Protein AF-A0AAW0HSD4-F1 (afdb_monomer_lite)

Structure (mmCIF, N/CA/C/O backbone):
data_AF-A0AAW0HSD4-F1
#
_entry.id   AF-A0AAW0HSD4-F1
#
loop_
_atom_site.group_PDB
_atom_site.id
_atom_site.type_symbol
_atom_site.label_atom_id
_atom_site.label_alt_id
_atom_site.label_comp_id
_atom_site.label_asym_id
_atom_site.label_entity_id
_atom_site.label_seq_id
_atom_site.pdbx_PDB_ins_code
_atom_site.Cartn_x
_atom_site.Cartn_y
_atom_site.Cartn_z
_atom_site.occupancy
_atom_site.B_iso_or_equiv
_atom_site.auth_seq_id
_atom_site.auth_comp_id
_atom_site.auth_asym_id
_atom_site.auth_atom_id
_atom_site.pdbx_PDB_model_num
ATOM 1 N N . MET A 1 1 ? 43.752 -0.420 -87.542 1.00 58.41 1 MET A N 1
ATOM 2 C CA . MET A 1 1 ? 44.651 -0.961 -86.495 1.00 58.41 1 MET A CA 1
ATOM 3 C C . MET A 1 1 ? 45.103 0.107 -85.501 1.00 58.41 1 MET A C 1
ATOM 5 O O . MET A 1 1 ? 44.809 -0.054 -84.330 1.00 58.41 1 MET A O 1
ATOM 9 N N . ILE A 1 2 ? 45.763 1.202 -85.915 1.00 67.94 2 ILE A N 1
ATOM 10 C CA . ILE A 1 2 ? 46.092 2.316 -84.990 1.00 67.94 2 ILE A CA 1
ATOM 11 C C . ILE A 1 2 ? 44.839 3.134 -84.621 1.00 67.94 2 ILE A C 1
ATOM 13 O O . ILE A 1 2 ? 44.664 3.472 -83.458 1.00 67.94 2 ILE A O 1
ATOM 17 N N . GLU A 1 3 ? 43.937 3.390 -85.575 1.00 70.44 3 GLU A N 1
ATOM 18 C CA . GLU A 1 3 ? 42.659 4.082 -85.315 1.00 70.44 3 GLU A CA 1
ATOM 19 C C . GLU A 1 3 ? 41.712 3.291 -84.403 1.00 70.44 3 GLU A C 1
ATOM 21 O O . GLU A 1 3 ? 41.050 3.879 -83.554 1.00 70.44 3 GLU A O 1
ATOM 26 N N . ASP A 1 4 ? 41.681 1.961 -84.527 1.00 70.12 4 ASP A N 1
ATOM 27 C CA . ASP A 1 4 ? 40.855 1.101 -83.668 1.00 70.12 4 ASP A CA 1
ATOM 28 C C . ASP A 1 4 ? 41.345 1.149 -82.218 1.00 70.12 4 ASP A C 1
ATOM 30 O O . ASP A 1 4 ? 40.552 1.339 -81.302 1.00 70.12 4 ASP A O 1
ATOM 34 N N . LEU A 1 5 ? 42.667 1.104 -82.019 1.00 72.94 5 LEU A N 1
ATOM 35 C CA . LEU A 1 5 ? 43.290 1.264 -80.704 1.00 72.94 5 LEU A CA 1
ATOM 36 C C . LEU A 1 5 ? 43.079 2.675 -80.130 1.00 72.94 5 LEU A C 1
ATOM 38 O O . LEU A 1 5 ? 42.930 2.826 -78.923 1.00 72.94 5 LEU A O 1
ATOM 42 N N . GLN A 1 6 ? 43.034 3.714 -80.971 1.00 72.31 6 GLN A N 1
ATOM 43 C CA . GLN A 1 6 ? 42.715 5.083 -80.543 1.00 72.31 6 GLN A CA 1
ATOM 44 C C . GLN A 1 6 ? 41.240 5.246 -80.153 1.00 72.31 6 GLN A C 1
ATOM 46 O O . GLN A 1 6 ? 40.939 5.980 -79.212 1.00 72.31 6 GLN A O 1
ATOM 51 N N . ASN A 1 7 ? 40.326 4.562 -80.844 1.00 69.44 7 ASN A N 1
ATOM 52 C CA . ASN A 1 7 ? 38.915 4.520 -80.470 1.00 69.44 7 ASN A CA 1
ATOM 53 C C . ASN A 1 7 ? 38.699 3.724 -79.180 1.00 69.44 7 ASN A C 1
ATOM 55 O O . ASN A 1 7 ? 37.954 4.189 -78.323 1.00 69.44 7 ASN A O 1
ATOM 59 N N . GLU A 1 8 ? 39.398 2.601 -78.995 1.00 70.31 8 GLU A N 1
ATOM 60 C CA . GLU A 1 8 ? 39.378 1.845 -77.739 1.00 70.31 8 GLU A CA 1
ATOM 61 C C . GLU A 1 8 ? 39.922 2.679 -76.567 1.00 70.31 8 GLU A C 1
ATOM 63 O O . GLU A 1 8 ? 39.283 2.747 -75.515 1.00 70.31 8 GLU A O 1
ATOM 68 N N . LEU A 1 9 ? 41.030 3.407 -76.758 1.00 64.62 9 LEU A N 1
ATOM 69 C CA . LEU A 1 9 ? 41.570 4.313 -75.737 1.00 64.62 9 LEU A CA 1
ATOM 70 C C . LEU A 1 9 ? 40.579 5.424 -75.373 1.00 64.62 9 LEU A C 1
ATOM 72 O O . LEU A 1 9 ? 40.389 5.703 -74.196 1.00 64.62 9 LEU A O 1
ATOM 76 N N . ARG A 1 10 ? 39.897 6.010 -76.366 1.00 63.06 10 ARG A N 1
ATOM 77 C CA . ARG A 1 10 ? 38.852 7.024 -76.148 1.00 63.06 10 ARG A CA 1
ATOM 78 C C . ARG A 1 10 ? 37.623 6.463 -75.447 1.00 63.06 10 ARG A C 1
ATOM 80 O O . ARG A 1 10 ? 37.015 7.165 -74.650 1.00 63.06 10 ARG A O 1
ATOM 87 N N . THR A 1 11 ? 37.245 5.213 -75.713 1.00 60.75 11 THR A N 1
ATOM 88 C CA . THR A 1 11 ? 36.156 4.551 -74.976 1.00 60.75 11 THR A CA 1
ATOM 89 C C . THR A 1 11 ? 36.542 4.214 -73.537 1.00 60.75 11 THR A C 1
ATOM 91 O O . THR A 1 11 ? 35.676 4.236 -72.670 1.00 60.75 11 THR A O 1
ATOM 94 N N . VAL A 1 12 ? 37.828 3.971 -73.263 1.00 60.19 12 VAL A N 1
ATOM 95 C CA . VAL A 1 12 ? 38.360 3.786 -71.903 1.00 60.19 12 VAL A CA 1
ATOM 96 C C . VAL A 1 12 ? 38.543 5.129 -71.181 1.00 60.19 12 VAL A C 1
ATOM 98 O O . VAL A 1 12 ? 38.279 5.205 -69.986 1.00 60.19 12 VAL A O 1
ATOM 101 N N . GLU A 1 13 ? 38.903 6.206 -71.884 1.00 54.19 13 GLU A N 1
ATOM 102 C CA . GLU A 1 13 ? 38.872 7.587 -71.364 1.00 54.19 13 GLU A CA 1
ATOM 103 C C . GLU A 1 13 ? 37.436 8.076 -71.103 1.00 54.19 13 GLU A C 1
ATOM 105 O O . GLU A 1 13 ? 37.204 8.823 -70.156 1.00 54.19 13 GLU A O 1
ATOM 110 N N . ASN A 1 14 ? 36.463 7.604 -71.893 1.00 53.94 14 ASN A N 1
ATOM 111 C CA . ASN A 1 14 ? 35.023 7.775 -71.670 1.00 53.94 14 ASN A CA 1
ATOM 112 C C . ASN A 1 14 ? 34.439 6.766 -70.669 1.00 53.94 14 ASN A C 1
ATOM 114 O O . ASN A 1 14 ? 33.216 6.712 -70.524 1.00 53.94 14 ASN A O 1
ATOM 118 N N . CYS A 1 15 ? 35.265 5.975 -69.973 1.00 55.41 15 CYS A N 1
ATOM 119 C CA . CYS A 1 15 ? 34.831 5.303 -68.754 1.00 55.41 15 CYS A CA 1
ATOM 120 C C . CYS A 1 15 ? 34.553 6.418 -67.740 1.00 55.41 15 CYS A C 1
ATOM 122 O O . CYS A 1 15 ? 35.455 6.904 -67.058 1.00 55.41 15 CYS A O 1
ATOM 124 N N . GLU A 1 16 ? 33.316 6.919 -67.801 1.00 61.75 16 GLU A N 1
ATOM 125 C CA . GLU A 1 16 ? 32.803 8.093 -67.113 1.00 61.75 16 GLU A CA 1
ATOM 126 C C . GLU A 1 16 ? 33.384 8.151 -65.716 1.00 61.75 16 GLU A C 1
ATOM 128 O O . GLU A 1 16 ? 33.225 7.198 -64.969 1.00 61.75 16 GLU A O 1
ATOM 133 N N . ASN A 1 17 ? 34.076 9.244 -65.398 1.00 65.19 17 ASN A N 1
ATOM 134 C CA . ASN A 1 17 ? 34.718 9.516 -64.118 1.00 65.19 17 ASN A CA 1
ATOM 135 C C . ASN A 1 17 ? 33.915 8.918 -62.937 1.00 65.19 17 ASN A C 1
ATOM 137 O O . ASN A 1 17 ? 32.981 9.538 -62.428 1.00 65.19 17 ASN A O 1
ATOM 141 N N . LEU A 1 18 ? 34.250 7.679 -62.547 1.00 72.50 18 LEU A N 1
ATOM 142 C CA . LEU A 1 18 ? 33.529 6.902 -61.529 1.00 72.50 18 LEU A CA 1
ATOM 143 C C . LEU A 1 18 ? 33.877 7.393 -60.120 1.00 72.50 18 LEU A C 1
ATOM 145 O O . LEU A 1 18 ? 33.194 7.058 -59.155 1.00 72.50 18 LEU A O 1
ATOM 149 N N . GLN A 1 19 ? 34.925 8.211 -60.003 1.00 78.88 19 GLN A N 1
ATOM 150 C CA . GLN A 1 19 ? 35.429 8.736 -58.744 1.00 78.88 19 GLN A CA 1
ATOM 151 C C . GLN A 1 19 ? 34.365 9.556 -57.982 1.00 78.88 19 GLN A C 1
ATOM 153 O O . GLN A 1 19 ? 34.107 9.218 -56.832 1.00 78.88 19 GLN A O 1
ATOM 158 N N . PRO A 1 20 ? 33.641 10.516 -58.596 1.00 85.94 20 PRO A N 1
ATOM 159 C CA . PRO A 1 20 ? 32.492 11.179 -57.976 1.00 85.94 20 PRO A CA 1
ATOM 160 C C . PRO A 1 20 ? 31.416 10.234 -57.428 1.00 85.94 20 PRO A C 1
ATOM 162 O O . PRO A 1 20 ? 30.849 10.503 -56.371 1.00 85.94 20 PRO A O 1
ATOM 165 N N . GLN A 1 21 ? 31.115 9.137 -58.133 1.00 84.94 21 GLN A N 1
ATOM 166 C CA . GLN A 1 21 ? 30.109 8.166 -57.686 1.00 84.94 21 GLN A CA 1
ATOM 167 C C . GLN A 1 21 ? 30.630 7.349 -56.494 1.00 84.94 21 GLN A C 1
ATOM 169 O O . GLN A 1 21 ? 29.895 7.126 -55.536 1.00 84.94 21 GLN A O 1
ATOM 174 N N . ILE A 1 22 ? 31.911 6.964 -56.515 1.00 85.56 22 ILE A N 1
ATOM 175 C CA . ILE A 1 22 ? 32.594 6.302 -55.393 1.00 85.56 22 ILE A CA 1
ATOM 176 C C . ILE A 1 22 ? 32.643 7.223 -54.167 1.00 85.56 22 ILE A C 1
ATOM 178 O O . ILE A 1 22 ? 32.348 6.778 -53.056 1.00 85.56 22 ILE A O 1
ATOM 182 N N . ASP A 1 23 ? 32.966 8.502 -54.353 1.00 89.62 23 ASP A N 1
ATOM 183 C CA . ASP A 1 23 ? 33.043 9.493 -53.277 1.00 89.62 23 ASP A CA 1
ATOM 184 C C . ASP A 1 23 ? 31.657 9.745 -52.659 1.00 89.62 23 ASP A C 1
ATOM 186 O O . ASP A 1 23 ? 31.523 9.789 -51.433 1.00 89.62 23 ASP A O 1
ATOM 190 N N . ALA A 1 24 ? 30.609 9.823 -53.490 1.00 91.38 24 ALA A N 1
ATOM 191 C CA . ALA A 1 24 ? 29.224 9.942 -53.037 1.00 91.38 24 ALA A CA 1
ATOM 192 C C . ALA A 1 24 ? 28.784 8.720 -52.214 1.00 91.38 24 ALA A C 1
ATOM 194 O O . ALA A 1 24 ? 28.303 8.876 -51.091 1.00 91.38 24 ALA A O 1
ATOM 195 N N . ILE A 1 25 ? 29.031 7.502 -52.715 1.00 92.44 25 ILE A N 1
ATOM 196 C CA . ILE A 1 25 ? 28.718 6.254 -51.999 1.00 92.44 25 ILE A CA 1
ATOM 197 C C . ILE A 1 25 ? 29.498 6.167 -50.682 1.00 92.44 25 ILE A C 1
ATOM 199 O O . ILE A 1 25 ? 28.951 5.747 -49.665 1.00 92.44 25 ILE A O 1
ATOM 203 N N . THR A 1 26 ? 30.765 6.583 -50.671 1.00 93.38 26 THR A N 1
ATOM 204 C CA . THR A 1 26 ? 31.598 6.589 -49.458 1.00 93.38 26 THR A CA 1
ATOM 205 C C . THR A 1 26 ? 31.059 7.574 -48.419 1.00 93.38 26 THR A C 1
ATOM 207 O O . THR A 1 26 ? 31.033 7.262 -47.226 1.00 93.38 26 THR A O 1
ATOM 210 N N . SER A 1 27 ? 30.588 8.745 -48.857 1.00 94.00 27 SER A N 1
ATOM 211 C CA . SER A 1 27 ? 29.954 9.735 -47.983 1.00 94.00 27 SER A CA 1
ATOM 212 C C . SER A 1 27 ? 28.649 9.208 -47.380 1.00 94.00 27 SER A C 1
ATOM 214 O O . SER A 1 27 ? 28.463 9.303 -46.164 1.00 94.00 27 SER A O 1
ATOM 216 N N . ASP A 1 28 ? 27.793 8.580 -48.188 1.00 95.12 28 ASP A N 1
ATOM 217 C CA . ASP A 1 28 ? 26.557 7.957 -47.707 1.00 95.12 28 ASP A CA 1
ATOM 218 C C . ASP A 1 28 ? 26.829 6.792 -46.752 1.00 95.12 28 ASP A C 1
ATOM 220 O O . ASP A 1 28 ? 26.185 6.682 -45.708 1.00 95.12 28 ASP A O 1
ATOM 224 N N . LEU A 1 29 ? 27.824 5.953 -47.050 1.00 95.06 29 LEU A N 1
ATOM 225 C CA . LEU A 1 29 ? 28.223 4.848 -46.181 1.00 95.06 29 LEU A CA 1
ATOM 226 C C . LEU A 1 29 ? 28.703 5.356 -44.818 1.00 95.06 29 LEU A C 1
ATOM 228 O O . LEU A 1 29 ? 28.329 4.792 -43.790 1.00 95.06 29 LEU A O 1
ATOM 232 N N . ARG A 1 30 ? 29.474 6.449 -44.793 1.00 95.56 30 ARG A N 1
ATOM 233 C CA . ARG A 1 30 ? 29.897 7.094 -43.546 1.00 95.56 30 ARG A CA 1
ATOM 234 C C . ARG A 1 30 ? 28.707 7.649 -42.764 1.00 95.56 30 ARG A C 1
ATOM 236 O O . ARG A 1 30 ? 28.618 7.412 -41.563 1.00 95.56 30 ARG A O 1
ATOM 243 N N . ARG A 1 31 ? 27.773 8.328 -43.435 1.00 96.12 31 ARG A N 1
ATOM 244 C CA . ARG A 1 31 ? 26.554 8.852 -42.803 1.00 96.12 31 ARG A CA 1
ATOM 245 C C . ARG A 1 31 ? 25.727 7.735 -42.165 1.00 96.12 31 ARG A C 1
ATOM 247 O O . ARG A 1 31 ? 25.368 7.834 -40.997 1.00 96.12 31 ARG A O 1
ATOM 254 N N . VAL A 1 32 ? 25.491 6.643 -42.892 1.00 95.94 32 VAL A N 1
ATOM 255 C CA . VAL A 1 32 ? 24.752 5.478 -42.377 1.00 95.94 32 VAL A CA 1
ATOM 256 C C . VAL A 1 32 ? 25.484 4.824 -41.199 1.00 95.94 32 VAL A C 1
ATOM 258 O O . VAL A 1 32 ? 24.844 4.374 -40.251 1.00 95.94 32 VAL A O 1
ATOM 261 N N . GLN A 1 33 ? 26.819 4.776 -41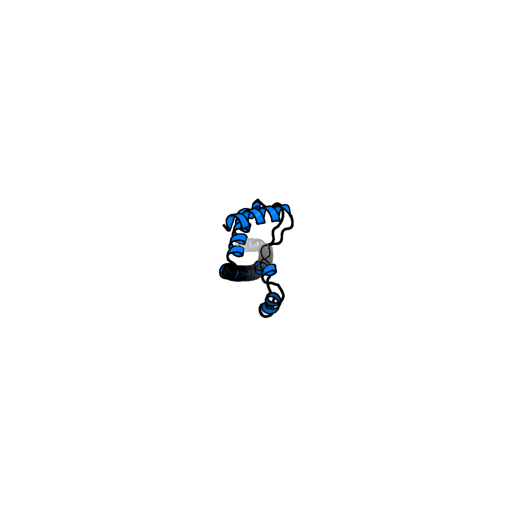.218 1.00 95.12 33 GLN A N 1
ATOM 262 C CA . GLN A 1 33 ? 27.606 4.269 -40.088 1.00 95.12 33 GLN A CA 1
ATOM 263 C C . GLN A 1 33 ? 27.487 5.156 -38.843 1.00 95.12 33 GLN A C 1
ATOM 265 O O . GLN A 1 33 ? 27.364 4.627 -37.739 1.00 95.12 33 GLN A O 1
ATOM 270 N N . GLU A 1 34 ? 27.492 6.479 -39.007 1.00 95.75 34 GLU A N 1
ATOM 271 C CA . GLU A 1 34 ? 27.291 7.431 -37.910 1.00 95.75 34 GLU A CA 1
ATOM 272 C C . GLU A 1 34 ? 25.865 7.317 -37.336 1.00 95.75 34 GLU A C 1
ATOM 274 O O . GLU A 1 34 ? 25.706 7.170 -36.124 1.00 95.75 34 GLU A O 1
ATOM 279 N N . GLU A 1 35 ? 24.834 7.267 -38.189 1.00 96.25 35 GLU A N 1
ATOM 280 C CA . GLU A 1 35 ? 23.436 7.042 -37.781 1.00 96.25 35 GLU A CA 1
ATOM 281 C C . GLU A 1 35 ? 23.266 5.706 -37.034 1.00 96.25 35 GLU A C 1
ATOM 283 O O . GLU A 1 35 ? 22.613 5.644 -35.988 1.00 96.25 35 GLU A O 1
ATOM 288 N N . LYS A 1 36 ? 23.907 4.637 -37.525 1.00 96.19 36 LYS A N 1
ATOM 289 C CA . LYS A 1 36 ? 23.915 3.326 -36.867 1.00 96.19 36 LYS A CA 1
ATOM 290 C C . LYS A 1 36 ? 24.549 3.400 -35.477 1.00 96.19 36 LYS A C 1
ATOM 292 O O . LYS A 1 36 ? 23.978 2.852 -34.538 1.00 96.19 36 LYS A O 1
ATOM 297 N N . ALA A 1 37 ? 25.693 4.067 -35.335 1.00 96.06 37 ALA A N 1
ATOM 298 C CA . ALA A 1 37 ? 26.377 4.194 -34.050 1.00 96.06 37 ALA A CA 1
ATOM 299 C C . ALA A 1 37 ? 25.524 4.953 -33.018 1.00 96.06 37 ALA A C 1
ATOM 301 O O . ALA A 1 37 ? 25.485 4.570 -31.848 1.00 96.06 37 ALA A O 1
ATOM 302 N N . VAL A 1 38 ? 24.794 5.988 -33.454 1.00 96.50 38 VAL A N 1
ATOM 303 C CA . VAL A 1 38 ? 23.828 6.703 -32.604 1.00 96.50 38 VAL A CA 1
ATOM 304 C C . VAL A 1 38 ? 22.704 5.766 -32.159 1.00 96.50 38 VAL A C 1
ATOM 306 O O . VAL A 1 38 ? 22.457 5.644 -30.960 1.00 96.50 38 VAL A O 1
ATOM 309 N N . CYS A 1 39 ? 22.081 5.043 -33.095 1.00 95.88 39 CYS A N 1
ATOM 310 C CA . CYS A 1 39 ? 21.009 4.095 -32.779 1.00 95.88 39 CYS A CA 1
ATOM 311 C C . CYS A 1 39 ? 21.479 2.983 -31.825 1.00 95.88 39 CYS A C 1
ATOM 313 O O . CYS A 1 39 ? 20.761 2.607 -30.901 1.00 95.88 39 CYS A O 1
ATOM 315 N N . GLU A 1 40 ? 22.690 2.453 -32.018 1.00 96.50 40 GLU A N 1
ATOM 316 C CA . GLU A 1 40 ? 23.281 1.451 -31.123 1.00 96.50 40 GLU A CA 1
ATOM 317 C C . GLU A 1 40 ? 23.484 2.003 -29.704 1.00 96.50 40 GLU A C 1
ATOM 319 O O . GLU A 1 40 ? 23.199 1.303 -28.729 1.00 96.50 40 GLU A O 1
ATOM 324 N N . GLY A 1 41 ? 23.901 3.267 -29.577 1.00 96.56 41 GLY A N 1
ATOM 325 C CA . GLY A 1 41 ? 23.970 3.967 -28.294 1.00 96.56 41 GLY A CA 1
ATOM 326 C C . GLY A 1 41 ? 22.605 4.066 -27.609 1.00 96.56 41 GLY A C 1
ATOM 327 O O . GLY A 1 41 ? 22.463 3.672 -26.449 1.00 96.56 41 GLY A O 1
ATOM 328 N N . GLU A 1 42 ? 21.577 4.498 -28.342 1.00 97.12 42 GLU A N 1
ATOM 329 C CA . GLU A 1 42 ? 20.207 4.604 -27.823 1.00 97.12 42 GLU A CA 1
ATOM 330 C C . GLU A 1 42 ? 19.645 3.250 -27.372 1.00 97.12 42 GLU A C 1
ATOM 332 O O . GLU A 1 42 ? 18.989 3.167 -26.332 1.00 97.12 42 GLU A O 1
ATOM 337 N N . ILE A 1 43 ? 19.928 2.172 -28.112 1.00 97.19 43 ILE A N 1
ATOM 338 C CA . ILE A 1 43 ? 19.524 0.810 -27.738 1.00 97.19 43 ILE A CA 1
ATOM 339 C C . ILE A 1 43 ? 20.148 0.413 -26.398 1.00 97.19 43 ILE A C 1
ATOM 341 O O . ILE A 1 43 ? 19.450 -0.118 -25.531 1.00 97.19 43 ILE A O 1
ATOM 345 N N . ILE A 1 44 ? 21.445 0.676 -26.207 1.00 97.19 44 ILE A N 1
ATOM 346 C CA . ILE A 1 44 ? 22.147 0.357 -24.957 1.00 97.19 44 ILE A CA 1
ATOM 347 C C . ILE A 1 44 ? 21.542 1.140 -23.789 1.00 97.19 44 ILE A C 1
ATOM 349 O O . ILE A 1 44 ? 21.279 0.564 -22.729 1.00 97.19 44 ILE A O 1
ATOM 353 N N . ASP A 1 45 ? 21.281 2.431 -23.976 1.00 97.25 45 ASP A N 1
ATOM 354 C CA . ASP A 1 45 ? 20.708 3.273 -22.928 1.00 97.25 45 ASP A CA 1
ATOM 355 C C . ASP A 1 45 ? 19.273 2.857 -22.583 1.00 97.25 45 ASP A C 1
ATOM 357 O O . ASP A 1 45 ? 18.935 2.713 -21.404 1.00 97.25 45 ASP A O 1
ATOM 361 N N . LYS A 1 46 ? 18.448 2.541 -23.589 1.00 97.06 46 LYS A N 1
ATOM 362 C CA . LYS A 1 46 ? 17.093 2.009 -23.383 1.00 97.06 46 LYS A CA 1
ATOM 363 C C . LYS A 1 46 ? 17.099 0.654 -22.682 1.00 97.06 46 LYS A C 1
ATOM 365 O O . LYS A 1 46 ? 16.241 0.394 -21.837 1.00 97.06 46 LYS A O 1
ATOM 370 N N . GLN A 1 47 ? 18.072 -0.201 -22.983 1.00 97.44 47 GLN A N 1
ATOM 371 C CA . GLN A 1 47 ? 18.214 -1.493 -22.320 1.00 97.44 47 GLN A CA 1
ATOM 372 C C . GLN A 1 47 ? 18.581 -1.328 -20.835 1.00 97.44 47 GLN A C 1
ATOM 374 O O . GLN A 1 47 ? 17.982 -1.986 -19.982 1.00 97.44 47 GLN A O 1
ATOM 379 N N . ARG A 1 48 ? 19.486 -0.398 -20.500 1.00 97.44 48 ARG A N 1
ATOM 380 C CA . ARG A 1 48 ? 19.821 -0.060 -19.103 1.00 97.44 48 ARG A CA 1
ATOM 381 C C . ARG A 1 48 ? 18.623 0.508 -18.344 1.00 97.44 48 ARG A C 1
ATOM 383 O O . ARG A 1 48 ? 18.370 0.111 -17.206 1.00 97.44 48 ARG A O 1
ATOM 390 N N . GLU A 1 49 ? 17.870 1.409 -18.973 1.00 97.56 49 GLU A N 1
ATOM 391 C CA . GLU A 1 49 ? 16.644 1.981 -18.405 1.00 97.56 49 GLU A CA 1
ATOM 392 C C . GLU A 1 49 ? 15.622 0.878 -18.088 1.00 97.56 49 GLU A C 1
ATOM 394 O O . GLU A 1 49 ? 15.095 0.806 -16.975 1.00 97.56 49 GLU A O 1
ATOM 399 N N . LYS A 1 50 ? 15.408 -0.049 -19.029 1.00 97.88 50 LYS A N 1
ATOM 400 C CA . LYS A 1 50 ? 14.529 -1.209 -18.839 1.00 97.88 50 LYS A CA 1
ATOM 401 C C . LYS A 1 50 ? 14.966 -2.077 -17.659 1.00 97.88 50 LYS A C 1
ATOM 403 O O . LYS A 1 50 ? 14.129 -2.465 -16.847 1.00 97.88 50 LYS A O 1
ATOM 408 N N . GLU A 1 51 ? 16.255 -2.383 -17.539 1.00 97.81 51 GLU A N 1
ATOM 409 C CA . GLU A 1 51 ? 16.786 -3.186 -16.429 1.00 97.81 51 GLU A CA 1
ATOM 410 C C . GLU A 1 51 ? 16.594 -2.502 -15.070 1.00 97.81 51 GLU A C 1
ATOM 412 O O . GLU A 1 51 ? 16.214 -3.153 -14.088 1.00 97.81 51 GLU A O 1
ATOM 417 N N . MET A 1 52 ? 16.801 -1.184 -15.014 1.00 97.50 52 MET A N 1
ATOM 418 C CA . MET A 1 52 ? 16.550 -0.377 -13.822 1.00 97.50 52 MET A CA 1
ATOM 419 C C . MET A 1 52 ? 15.069 -0.406 -13.427 1.00 97.50 52 MET A C 1
ATOM 421 O O . MET A 1 52 ? 14.756 -0.670 -12.262 1.00 97.50 52 MET A O 1
ATOM 425 N N . LEU A 1 53 ? 14.160 -0.187 -14.380 1.00 97.75 53 LEU A N 1
ATOM 426 C CA . LEU A 1 53 ? 12.715 -0.224 -14.142 1.00 97.75 53 LEU A CA 1
ATOM 427 C C . LEU A 1 53 ? 12.249 -1.610 -13.686 1.00 97.75 53 LEU A C 1
ATOM 429 O O . LEU A 1 53 ? 11.483 -1.726 -12.732 1.00 97.75 53 LEU A O 1
ATOM 433 N N . GLU A 1 54 ? 12.761 -2.676 -14.295 1.00 97.62 54 GLU A N 1
ATOM 434 C CA . GLU A 1 54 ? 12.461 -4.050 -13.887 1.00 97.62 54 GLU A CA 1
ATOM 435 C C . GLU A 1 54 ? 12.948 -4.354 -12.463 1.00 97.62 54 GLU A C 1
ATOM 437 O O . GLU A 1 54 ? 12.253 -5.007 -11.680 1.00 97.62 54 GLU A O 1
ATOM 442 N N . LYS A 1 55 ? 14.118 -3.836 -12.071 1.00 97.12 55 LYS A N 1
ATOM 443 C CA . LYS A 1 55 ? 14.600 -3.946 -10.688 1.00 97.12 55 LYS A CA 1
ATOM 444 C C . LYS A 1 55 ? 13.692 -3.197 -9.709 1.00 97.12 55 LYS A C 1
ATOM 446 O O . LYS A 1 55 ? 13.389 -3.734 -8.644 1.00 97.12 55 LYS A O 1
ATOM 451 N N . GLN A 1 56 ? 13.244 -1.991 -10.058 1.00 96.69 56 GLN A N 1
ATOM 452 C CA . GLN A 1 56 ? 12.309 -1.225 -9.228 1.00 96.69 56 GLN A CA 1
ATOM 453 C C . GLN A 1 56 ? 10.967 -1.942 -9.090 1.00 96.69 56 GLN A C 1
ATOM 455 O O . GLN A 1 56 ? 10.474 -2.103 -7.976 1.00 96.69 56 GLN A O 1
ATOM 460 N N . LYS A 1 57 ? 10.418 -2.447 -10.198 1.00 97.00 57 LYS A N 1
ATOM 461 C CA . LYS A 1 57 ? 9.176 -3.223 -10.217 1.00 97.00 57 LYS A CA 1
ATOM 462 C C . LYS A 1 57 ? 9.254 -4.437 -9.294 1.00 97.00 57 LYS A C 1
ATOM 464 O O . LYS A 1 57 ? 8.344 -4.645 -8.496 1.00 97.00 57 LYS A O 1
ATOM 469 N N . ARG A 1 58 ? 10.353 -5.200 -9.353 1.00 96.69 58 ARG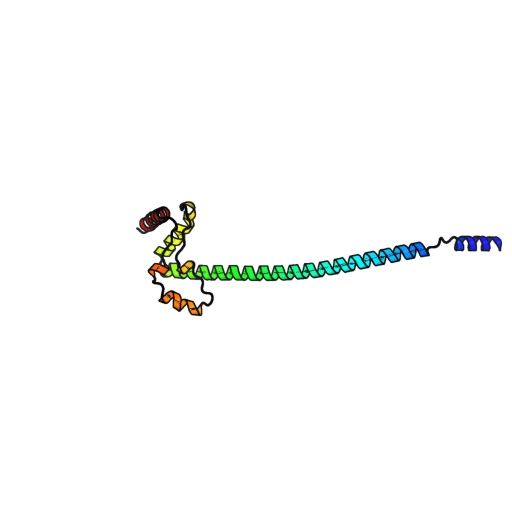 A N 1
ATOM 470 C CA . ARG A 1 58 ? 10.590 -6.327 -8.434 1.00 96.69 58 ARG A CA 1
ATOM 471 C C . ARG A 1 58 ? 10.636 -5.876 -6.978 1.00 96.69 58 ARG A C 1
ATOM 473 O O . ARG A 1 58 ? 9.910 -6.423 -6.161 1.00 96.69 58 ARG A O 1
ATOM 480 N N . SER A 1 59 ? 11.407 -4.831 -6.673 1.00 95.94 59 SER A N 1
ATOM 481 C CA . SER A 1 59 ? 11.503 -4.299 -5.308 1.00 95.94 59 SER A CA 1
ATOM 482 C C . SER A 1 59 ? 10.142 -3.870 -4.756 1.00 95.94 59 SER A C 1
ATOM 484 O O . SER A 1 59 ? 9.830 -4.160 -3.605 1.00 95.94 59 SER A O 1
ATOM 486 N N . VAL A 1 60 ? 9.322 -3.189 -5.560 1.00 96.00 60 VAL A N 1
ATOM 487 C CA . VAL A 1 60 ? 7.964 -2.788 -5.165 1.00 96.00 60 VAL A CA 1
ATOM 488 C C . VAL A 1 60 ? 7.074 -4.015 -4.951 1.00 96.00 60 VAL A C 1
ATOM 490 O O . VAL A 1 60 ? 6.360 -4.068 -3.953 1.00 96.00 60 VAL A O 1
ATOM 493 N N . GLY A 1 61 ? 7.158 -5.023 -5.824 1.00 95.75 61 GLY A N 1
ATOM 494 C CA . GLY A 1 61 ? 6.450 -6.296 -5.654 1.00 95.75 61 GLY A CA 1
ATOM 495 C C . GLY A 1 61 ? 6.805 -7.002 -4.341 1.00 95.75 61 GLY A C 1
ATOM 496 O O . GLY A 1 61 ? 5.914 -7.390 -3.587 1.00 95.75 61 GLY A O 1
ATOM 497 N N . ASP A 1 62 ? 8.094 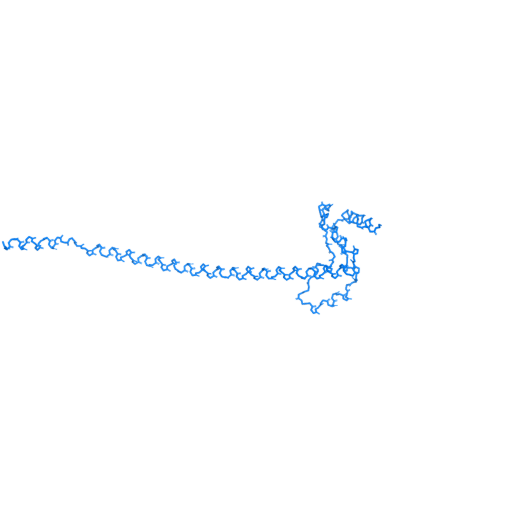-7.078 -4.011 1.00 94.75 62 ASP A N 1
ATOM 498 C CA . ASP A 1 62 ? 8.571 -7.658 -2.750 1.00 94.75 62 ASP A CA 1
ATOM 499 C C . ASP A 1 62 ? 8.065 -6.875 -1.528 1.00 94.75 62 ASP A C 1
ATOM 501 O O . ASP A 1 62 ? 7.752 -7.459 -0.484 1.00 94.75 62 ASP A O 1
ATOM 505 N N . HIS A 1 63 ? 7.962 -5.546 -1.643 1.00 91.38 63 HIS A N 1
ATOM 506 C CA . HIS A 1 63 ? 7.376 -4.711 -0.599 1.00 91.38 63 HIS A CA 1
ATOM 507 C C . HIS A 1 63 ? 5.886 -4.997 -0.403 1.00 91.38 63 HIS A C 1
ATOM 509 O O . HIS A 1 63 ? 5.470 -5.134 0.745 1.00 91.38 63 HIS A O 1
ATOM 515 N N . ILE A 1 64 ? 5.108 -5.135 -1.481 1.00 93.38 64 ILE A N 1
ATOM 516 C CA . ILE A 1 64 ? 3.675 -5.469 -1.412 1.00 93.38 64 ILE A CA 1
ATOM 517 C C . ILE A 1 64 ? 3.477 -6.796 -0.676 1.00 93.38 64 ILE A C 1
ATOM 519 O O . ILE A 1 64 ? 2.793 -6.828 0.343 1.00 93.38 64 ILE A O 1
ATOM 523 N N . ILE A 1 65 ? 4.176 -7.855 -1.099 1.00 93.94 65 ILE A N 1
ATOM 524 C CA . ILE A 1 65 ? 4.087 -9.182 -0.465 1.00 93.94 65 ILE A CA 1
ATOM 525 C C . ILE A 1 65 ? 4.436 -9.102 1.027 1.00 93.94 65 ILE A C 1
ATOM 527 O O . ILE A 1 65 ? 3.800 -9.734 1.874 1.00 93.94 65 ILE A O 1
ATOM 531 N N . ARG A 1 66 ? 5.459 -8.318 1.384 1.00 89.31 66 ARG A N 1
ATOM 532 C CA . ARG A 1 66 ? 5.838 -8.120 2.786 1.00 89.31 66 ARG A CA 1
ATOM 533 C C . ARG A 1 66 ? 4.742 -7.409 3.580 1.00 89.31 66 ARG A C 1
ATOM 535 O O . ARG A 1 66 ? 4.488 -7.811 4.714 1.00 89.31 66 ARG A O 1
ATOM 542 N N . PHE A 1 67 ? 4.123 -6.371 3.023 1.00 88.06 67 PHE A N 1
ATOM 543 C CA . PHE A 1 67 ? 3.029 -5.655 3.679 1.00 88.06 67 PHE A CA 1
ATOM 544 C C . PHE A 1 67 ? 1.795 -6.537 3.858 1.00 88.06 67 PHE A C 1
ATOM 546 O O . PHE A 1 67 ? 1.245 -6.552 4.958 1.00 88.06 67 PHE A O 1
ATOM 553 N N . ASP A 1 68 ? 1.430 -7.330 2.852 1.00 89.69 68 ASP A N 1
ATOM 554 C CA . ASP A 1 68 ? 0.312 -8.273 2.942 1.00 89.69 68 ASP A CA 1
ATOM 555 C C . ASP A 1 68 ? 0.554 -9.306 4.048 1.00 89.69 68 ASP A C 1
ATOM 557 O O . ASP A 1 68 ? -0.298 -9.525 4.908 1.00 89.69 68 ASP A O 1
ATOM 561 N N . ASN A 1 69 ? 1.762 -9.876 4.108 1.00 90.31 69 ASN A N 1
ATOM 562 C CA . ASN A 1 69 ? 2.139 -10.803 5.175 1.00 90.31 69 ASN A CA 1
ATOM 563 C C . ASN A 1 69 ? 2.062 -10.161 6.569 1.00 90.31 69 ASN A C 1
ATOM 565 O O . ASN A 1 69 ? 1.588 -10.793 7.513 1.00 90.31 69 ASN A O 1
ATOM 569 N N . LEU A 1 70 ? 2.512 -8.910 6.716 1.00 88.81 70 LEU A N 1
ATOM 570 C CA . LEU A 1 70 ? 2.411 -8.177 7.982 1.00 88.81 70 LEU A CA 1
ATOM 571 C C . LEU A 1 70 ? 0.955 -7.906 8.368 1.00 88.81 70 LEU A C 1
ATOM 573 O O . LEU A 1 70 ? 0.604 -8.037 9.540 1.00 88.81 70 LEU A O 1
ATOM 577 N N . MET A 1 71 ? 0.114 -7.541 7.402 1.00 90.69 71 MET A N 1
ATOM 578 C CA . MET A 1 71 ? -1.299 -7.280 7.645 1.00 90.69 71 MET A CA 1
ATOM 579 C C . MET A 1 71 ? -2.028 -8.554 8.081 1.00 90.69 71 MET A C 1
ATOM 581 O O . MET A 1 71 ? -2.686 -8.546 9.120 1.00 90.69 71 MET A O 1
ATOM 585 N N . ASN A 1 72 ? -1.804 -9.668 7.379 1.00 92.06 72 ASN A N 1
ATOM 586 C CA . ASN A 1 72 ? -2.358 -10.977 7.735 1.00 92.06 72 ASN A CA 1
ATOM 587 C C . ASN A 1 72 ? -1.977 -11.382 9.167 1.00 92.06 72 ASN A C 1
ATOM 589 O O . ASN A 1 72 ? -2.827 -11.808 9.944 1.00 92.06 72 ASN A O 1
ATOM 593 N N . GLN A 1 73 ? -0.720 -11.163 9.570 1.00 91.25 73 GLN A N 1
ATOM 594 C CA . GLN A 1 73 ? -0.279 -11.443 10.942 1.00 91.25 73 GLN A CA 1
ATOM 595 C C . GLN A 1 73 ? -0.993 -10.584 11.993 1.00 91.25 73 GLN A C 1
ATOM 597 O O . GLN A 1 73 ? -1.277 -11.064 13.094 1.00 91.25 73 GLN A O 1
ATOM 602 N N . LYS A 1 74 ? -1.257 -9.307 11.699 1.00 91.62 74 LYS A N 1
ATOM 603 C CA . LYS A 1 74 ? -1.995 -8.426 12.614 1.00 91.62 74 LYS A CA 1
ATOM 604 C C . LYS A 1 74 ? -3.455 -8.842 12.734 1.00 91.62 74 LYS A C 1
ATOM 606 O O . LYS A 1 74 ? -3.975 -8.882 13.846 1.00 91.62 74 LYS A O 1
ATOM 611 N N . GLU A 1 75 ? -4.090 -9.177 11.617 1.00 93.50 75 GLU A N 1
ATOM 612 C CA . GLU A 1 75 ? -5.470 -9.663 11.600 1.00 93.50 75 GLU A CA 1
ATOM 613 C C . GLU A 1 75 ? -5.610 -10.988 12.342 1.00 93.50 75 GLU A C 1
ATOM 615 O O . GLU A 1 75 ? -6.531 -11.139 13.141 1.00 93.50 75 GLU A O 1
ATOM 620 N N . ASP A 1 76 ? -4.658 -11.907 12.176 1.00 94.25 76 ASP A N 1
ATOM 621 C CA . ASP A 1 76 ? -4.631 -13.160 12.926 1.00 94.25 76 ASP A CA 1
ATOM 622 C C . ASP A 1 76 ? -4.515 -12.925 14.433 1.00 94.25 76 ASP A C 1
ATOM 624 O O . ASP A 1 76 ? -5.252 -13.533 15.212 1.00 94.25 76 ASP A O 1
ATOM 628 N N . LYS A 1 77 ? -3.641 -12.005 14.861 1.00 91.69 77 LYS A N 1
ATOM 629 C CA . LYS A 1 77 ? -3.527 -11.620 16.277 1.00 91.69 77 LYS A CA 1
ATOM 630 C C . LYS A 1 77 ? -4.812 -10.983 16.804 1.00 91.69 77 LYS A C 1
ATOM 632 O O . LYS A 1 77 ? -5.226 -11.303 17.919 1.00 91.69 77 LYS A O 1
ATOM 637 N N . LEU A 1 78 ? -5.443 -10.103 16.023 1.00 93.88 78 LEU A N 1
ATOM 638 C CA . LEU A 1 78 ? -6.721 -9.487 16.378 1.00 93.88 78 LEU A CA 1
ATOM 639 C C . LEU A 1 78 ? -7.802 -10.562 16.532 1.00 93.88 78 LEU A C 1
ATOM 641 O O . LEU A 1 78 ? -8.463 -10.609 17.563 1.00 93.88 78 LEU A O 1
ATOM 645 N N . ARG A 1 79 ? -7.920 -11.473 15.564 1.00 94.69 79 ARG A N 1
ATOM 646 C CA . ARG A 1 79 ? -8.886 -12.577 15.571 1.00 94.69 79 ARG A CA 1
ATOM 647 C C . ARG A 1 79 ? -8.700 -13.510 16.766 1.00 94.69 79 ARG A C 1
ATOM 649 O O . ARG A 1 79 ? -9.681 -13.911 17.383 1.00 94.69 79 ARG A O 1
ATOM 656 N N . GLN A 1 80 ? -7.456 -13.851 17.101 1.00 94.25 80 GLN A N 1
ATOM 657 C CA . GLN A 1 80 ? -7.146 -14.745 18.221 1.00 94.25 80 GLN A CA 1
ATOM 658 C C . GLN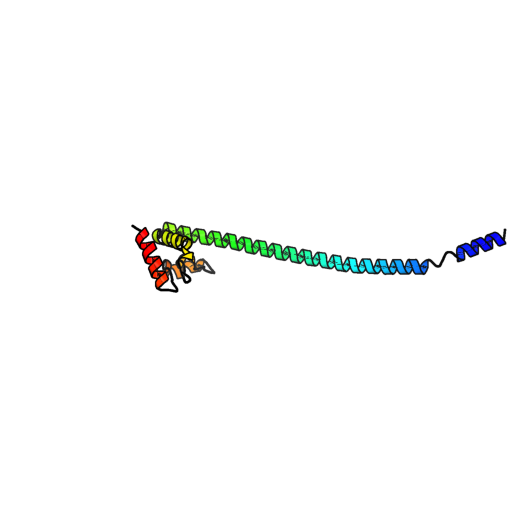 A 1 80 ? -7.466 -14.122 19.584 1.00 94.25 80 GLN A C 1
ATOM 660 O O . GLN A 1 80 ? -7.880 -14.833 20.496 1.00 94.25 80 GLN A O 1
ATOM 665 N N . ARG A 1 81 ? -7.242 -12.811 19.742 1.00 92.12 81 ARG A N 1
ATOM 666 C CA . ARG A 1 81 ? -7.291 -12.141 21.051 1.00 92.12 81 ARG A CA 1
ATOM 667 C C . ARG A 1 81 ? -8.581 -11.356 21.288 1.00 92.12 81 ARG A C 1
ATOM 669 O O . ARG A 1 81 ? -9.021 -11.248 22.427 1.00 92.12 81 ARG A O 1
ATOM 676 N N . TYR A 1 82 ? -9.171 -10.813 20.226 1.00 92.88 82 TYR A N 1
ATOM 677 C CA . TYR A 1 82 ? -10.298 -9.880 20.244 1.00 92.88 82 TYR A CA 1
ATOM 678 C C . TYR A 1 82 ? -11.259 -10.174 19.087 1.00 92.88 82 TYR A C 1
ATOM 680 O O . TYR A 1 82 ? -11.404 -9.378 18.156 1.00 92.88 82 TYR A O 1
ATOM 688 N N . ARG A 1 83 ? -11.910 -11.338 19.149 1.00 92.75 83 ARG A N 1
ATOM 689 C CA . ARG A 1 83 ? -12.797 -11.826 18.087 1.00 92.75 83 ARG A CA 1
ATOM 690 C C . ARG A 1 83 ? -13.904 -10.830 17.728 1.00 92.75 83 ARG A C 1
ATOM 692 O O . ARG A 1 83 ? -14.057 -10.511 16.559 1.00 92.75 83 ARG A O 1
ATOM 699 N N . ASP A 1 84 ? -14.554 -10.240 18.723 1.00 92.06 84 ASP A N 1
ATOM 700 C CA . ASP A 1 84 ? -15.628 -9.259 18.512 1.00 92.06 84 ASP A CA 1
ATOM 701 C C . ASP A 1 84 ? -15.146 -8.027 17.729 1.00 92.06 84 ASP A C 1
ATOM 703 O O . ASP A 1 84 ? -15.839 -7.503 16.860 1.00 92.06 84 ASP A O 1
ATOM 707 N N . THR A 1 85 ? -13.920 -7.572 18.008 1.00 94.00 85 THR A N 1
ATOM 708 C CA . THR A 1 85 ? -13.290 -6.466 17.277 1.00 94.00 85 THR A CA 1
ATOM 709 C C . THR A 1 85 ? -12.931 -6.883 15.851 1.00 94.00 85 THR A C 1
ATOM 711 O O . THR A 1 85 ? -13.097 -6.088 14.931 1.00 94.00 85 THR A O 1
ATOM 714 N N . TYR A 1 86 ? -12.461 -8.117 15.646 1.00 95.38 86 TYR A N 1
ATOM 715 C CA . TYR A 1 86 ? -12.204 -8.663 14.311 1.00 95.38 86 TYR A CA 1
ATOM 716 C C . TYR A 1 86 ? -13.485 -8.725 13.467 1.00 95.38 86 TYR A C 1
ATOM 718 O O . TYR A 1 86 ? -13.495 -8.242 12.335 1.00 95.38 86 TYR A O 1
ATOM 726 N N . ASP A 1 87 ? -14.575 -9.235 14.037 1.00 94.38 87 ASP A N 1
ATOM 727 C CA . ASP A 1 87 ? -15.865 -9.330 13.355 1.00 94.38 87 ASP A CA 1
ATOM 728 C C . ASP A 1 87 ? -16.413 -7.930 13.020 1.00 94.38 87 ASP A C 1
ATOM 730 O O . ASP A 1 87 ? -16.895 -7.696 11.910 1.00 94.38 87 ASP A O 1
ATOM 734 N N . ALA A 1 88 ? -16.232 -6.957 13.921 1.00 94.81 88 ALA A N 1
ATOM 735 C CA . ALA A 1 88 ? -16.565 -5.555 13.672 1.00 94.81 88 ALA A CA 1
ATOM 736 C C . ALA A 1 88 ? -15.736 -4.926 12.533 1.00 94.81 88 ALA A C 1
ATOM 738 O O . ALA A 1 88 ? -16.278 -4.171 11.725 1.00 94.81 88 ALA A O 1
ATOM 739 N N . VAL A 1 89 ? -14.438 -5.247 12.425 1.00 95.38 89 VAL A N 1
ATOM 740 C CA . VAL A 1 89 ? -13.589 -4.815 11.295 1.00 95.38 89 VAL A CA 1
ATOM 741 C C . VAL A 1 89 ? -14.088 -5.416 9.984 1.00 95.38 89 VAL A C 1
ATOM 743 O O . VAL A 1 89 ? -14.193 -4.704 8.984 1.00 95.38 89 VAL A O 1
ATOM 746 N N . LEU A 1 90 ? -14.411 -6.711 9.972 1.00 94.94 90 LEU A N 1
ATOM 747 C CA . LEU A 1 90 ? -14.919 -7.378 8.776 1.00 94.94 90 LEU A CA 1
ATOM 748 C C . LEU A 1 90 ? -16.255 -6.770 8.335 1.00 94.94 90 LEU A C 1
ATOM 750 O O . LEU A 1 90 ? -16.441 -6.463 7.156 1.00 94.94 90 LEU A O 1
ATOM 754 N N . TRP A 1 91 ? -17.154 -6.527 9.289 1.00 94.94 91 TRP A N 1
ATOM 755 C CA . TRP A 1 91 ? -18.421 -5.860 9.028 1.00 94.94 91 TRP A CA 1
ATOM 756 C C . TRP A 1 91 ? -18.209 -4.446 8.473 1.00 94.94 91 TRP A C 1
ATOM 758 O O . TRP A 1 91 ? -18.789 -4.119 7.439 1.00 94.94 91 TRP A O 1
ATOM 768 N N . LEU A 1 92 ? -17.318 -3.645 9.074 1.00 94.88 92 LEU A N 1
ATOM 769 C CA . LEU A 1 92 ? -16.975 -2.306 8.584 1.00 94.88 92 LEU A CA 1
ATOM 770 C C . LEU A 1 92 ? -16.511 -2.336 7.127 1.00 94.88 92 LEU A C 1
ATOM 772 O O . LEU A 1 92 ? -16.964 -1.534 6.315 1.00 94.88 92 LEU A O 1
ATOM 776 N N . ARG A 1 93 ? -15.607 -3.262 6.785 1.00 94.88 93 ARG A N 1
ATOM 777 C CA . ARG A 1 93 ? -15.063 -3.391 5.426 1.00 94.88 93 ARG A CA 1
ATOM 778 C C . ARG A 1 93 ? -16.131 -3.761 4.400 1.00 94.88 93 ARG A C 1
ATOM 780 O O . ARG A 1 93 ? -16.102 -3.219 3.300 1.00 94.88 93 ARG A O 1
ATOM 787 N N . ASN A 1 94 ? -17.080 -4.614 4.777 1.00 95.69 94 ASN A N 1
ATOM 788 C CA . ASN A 1 94 ? -18.185 -5.039 3.914 1.00 95.69 94 ASN A CA 1
ATOM 789 C C . ASN A 1 94 ? -19.302 -3.992 3.768 1.00 95.69 94 ASN A C 1
ATOM 791 O O . ASN A 1 94 ? -20.154 -4.152 2.904 1.00 95.69 94 ASN A O 1
ATOM 795 N N . ASN A 1 95 ? -19.310 -2.953 4.606 1.00 94.94 95 ASN A N 1
ATOM 796 C CA . ASN A 1 95 ? -20.375 -1.949 4.679 1.00 94.94 95 ASN A CA 1
ATOM 797 C C . ASN A 1 95 ? -19.837 -0.516 4.524 1.00 94.94 95 ASN A C 1
ATOM 799 O O . ASN A 1 95 ? -20.448 0.437 5.009 1.00 94.94 95 ASN A O 1
ATOM 803 N N . ARG A 1 96 ? -18.662 -0.339 3.900 1.00 93.00 96 ARG A N 1
ATOM 804 C CA . ARG A 1 96 ? -18.015 0.982 3.782 1.00 93.00 96 ARG A CA 1
ATOM 805 C C . ARG A 1 96 ? -18.867 2.011 3.042 1.00 93.00 96 ARG A C 1
ATOM 807 O O . ARG A 1 96 ? -18.763 3.195 3.328 1.00 93.00 96 ARG A O 1
ATOM 814 N N . ASP A 1 97 ? -19.706 1.556 2.124 1.00 94.50 97 ASP A N 1
ATOM 815 C CA . ASP A 1 97 ? -20.666 2.349 1.357 1.00 94.50 97 ASP A CA 1
ATOM 816 C C . ASP A 1 97 ? -21.789 2.959 2.214 1.00 94.50 97 ASP A C 1
ATOM 818 O O . ASP A 1 97 ? -22.426 3.923 1.794 1.00 94.50 97 ASP A O 1
ATOM 822 N N . ARG A 1 98 ? -22.015 2.440 3.428 1.00 93.12 98 ARG A N 1
ATOM 823 C CA . ARG A 1 98 ? -23.028 2.957 4.361 1.00 93.12 98 ARG A CA 1
ATOM 824 C C . ARG A 1 98 ? -22.571 4.196 5.133 1.00 93.12 98 ARG A C 1
ATOM 826 O O . ARG A 1 98 ? -23.407 4.836 5.769 1.00 93.12 98 ARG A O 1
ATOM 833 N N . PHE A 1 99 ? -21.279 4.518 5.099 1.00 95.00 99 PHE A N 1
ATOM 834 C CA . PHE A 1 99 ? -20.693 5.627 5.846 1.00 95.00 99 PHE A CA 1
ATOM 835 C C . PHE A 1 99 ? -20.520 6.858 4.968 1.00 95.00 99 PHE A C 1
ATOM 837 O O . PHE A 1 99 ? -20.114 6.766 3.809 1.00 95.00 99 PHE A O 1
ATOM 844 N N . LYS A 1 100 ? -20.819 8.028 5.532 1.00 94.69 100 LYS A N 1
ATOM 845 C CA . LYS A 1 100 ? -20.698 9.309 4.825 1.00 94.69 100 LYS A CA 1
ATOM 846 C C . LYS A 1 100 ? -19.263 9.820 4.814 1.00 94.69 100 LYS A C 1
ATOM 848 O O . LYS A 1 100 ? -18.862 10.490 3.865 1.00 94.69 100 LYS A O 1
ATOM 853 N N . GLN A 1 101 ? -18.520 9.548 5.882 1.00 95.12 101 GLN A N 1
ATOM 854 C CA . GLN A 1 101 ? -17.145 9.983 6.084 1.00 95.12 101 GLN A CA 1
ATOM 855 C C . GLN A 1 101 ? -16.220 8.794 6.323 1.00 95.12 101 GLN A C 1
ATOM 857 O O . GLN A 1 101 ? -16.630 7.631 6.401 1.00 95.12 101 GLN A O 1
ATOM 862 N N . ARG A 1 102 ? -14.921 9.081 6.417 1.00 92.69 102 ARG A N 1
ATOM 863 C CA . ARG A 1 102 ? -13.927 8.041 6.634 1.00 92.69 102 ARG A CA 1
ATOM 864 C C . ARG A 1 102 ? -14.042 7.483 8.054 1.00 92.69 102 ARG A C 1
ATOM 866 O O . ARG A 1 102 ? -14.115 8.211 9.043 1.00 92.69 102 ARG A O 1
ATOM 873 N N . VAL A 1 103 ? -13.962 6.159 8.136 1.00 94.69 103 VAL A N 1
ATOM 874 C CA . VAL A 1 103 ? -13.841 5.415 9.391 1.00 94.69 103 VAL A CA 1
ATOM 875 C C . VAL A 1 103 ? -12.453 4.787 9.457 1.00 94.69 103 VAL A C 1
ATOM 877 O O . VAL A 1 103 ? -12.038 4.066 8.545 1.00 94.69 103 VAL A O 1
ATOM 880 N N . CYS A 1 104 ? -11.712 5.066 10.527 1.00 94.50 104 CYS A N 1
ATOM 881 C CA . CYS A 1 104 ? -10.442 4.409 10.807 1.00 94.50 104 CYS A CA 1
ATOM 882 C C . CYS A 1 104 ? -10.682 3.068 11.503 1.00 94.50 104 CYS A C 1
ATOM 884 O O . CYS A 1 104 ? -11.319 3.006 12.555 1.00 94.50 104 CYS A O 1
ATOM 886 N N . GLU A 1 105 ? -10.093 2.016 10.940 1.00 95.06 105 GLU A N 1
ATOM 887 C CA . GLU A 1 105 ? -9.948 0.717 11.597 1.00 95.06 105 GLU A CA 1
ATOM 888 C C . GLU A 1 105 ? -9.082 0.815 12.871 1.00 95.06 105 GLU A C 1
ATOM 890 O O . GLU A 1 105 ? -8.327 1.784 13.024 1.00 95.06 105 GLU A O 1
ATOM 895 N N . PRO A 1 106 ? -9.139 -0.196 13.761 1.00 95.00 106 PRO A N 1
ATOM 896 C CA . PRO A 1 106 ? -8.383 -0.224 15.005 1.00 95.00 106 PRO A CA 1
ATOM 897 C C . PRO A 1 106 ? -6.904 0.124 14.848 1.00 95.00 106 PRO A C 1
ATOM 899 O O . PRO A 1 106 ? -6.234 -0.334 13.915 1.00 95.00 106 PRO A O 1
ATOM 902 N N . ILE A 1 107 ? -6.369 0.888 15.807 1.00 91.31 107 ILE A N 1
ATOM 903 C CA . ILE A 1 107 ? -4.975 1.369 15.798 1.00 91.31 107 ILE A CA 1
ATOM 904 C C . ILE A 1 107 ? -3.989 0.213 15.600 1.00 91.31 107 ILE A C 1
ATOM 906 O O . ILE A 1 107 ? -3.030 0.338 14.839 1.00 91.31 107 ILE A O 1
ATOM 910 N N . MET A 1 108 ? -4.235 -0.941 16.225 1.00 90.69 108 MET A N 1
ATOM 911 C CA . MET A 1 108 ? -3.345 -2.101 16.104 1.00 90.69 108 MET A CA 1
ATOM 912 C C . MET A 1 108 ? -3.206 -2.655 14.676 1.00 90.69 108 MET A C 1
ATOM 914 O O . MET A 1 108 ? -2.197 -3.289 14.369 1.00 90.69 108 MET A O 1
ATOM 918 N N . LEU A 1 109 ? -4.183 -2.412 13.797 1.00 93.06 109 LEU A N 1
ATOM 919 C CA . LEU A 1 109 ? -4.107 -2.789 12.385 1.00 93.06 109 LEU A CA 1
ATOM 920 C C . LEU A 1 109 ? -3.367 -1.726 11.563 1.00 93.06 109 LEU A C 1
ATOM 922 O O . LEU A 1 109 ? -2.560 -2.055 10.690 1.00 93.06 109 LEU A O 1
ATOM 926 N N . THR A 1 110 ? -3.579 -0.452 11.887 1.00 90.62 110 THR A N 1
ATOM 927 C CA . THR A 1 110 ? -3.114 0.689 11.088 1.00 90.62 110 THR A CA 1
ATOM 928 C C . THR A 1 110 ? -1.684 1.134 11.408 1.00 90.62 110 THR A C 1
ATOM 930 O O . THR A 1 110 ? -0.976 1.600 10.514 1.00 90.62 110 THR A O 1
ATOM 933 N N . ILE A 1 111 ? -1.207 0.955 12.643 1.00 88.44 111 ILE A N 1
ATOM 934 C CA . ILE A 1 111 ? 0.131 1.405 13.048 1.00 88.44 111 ILE A CA 1
ATOM 935 C C . ILE A 1 111 ? 1.234 0.467 12.544 1.00 88.44 111 ILE A C 1
ATOM 937 O O . ILE A 1 111 ? 1.173 -0.745 12.739 1.00 88.44 111 ILE A O 1
ATOM 941 N N . ASN A 1 112 ? 2.281 1.011 11.920 1.00 87.19 112 ASN A N 1
ATOM 942 C CA . ASN A 1 112 ? 3.458 0.253 11.485 1.00 87.19 112 ASN A CA 1
ATOM 943 C C . ASN A 1 112 ? 4.727 0.844 12.102 1.00 87.19 112 ASN A C 1
ATOM 945 O O . ASN A 1 112 ? 5.005 2.033 11.955 1.00 87.19 112 ASN A O 1
ATOM 949 N N . MET A 1 113 ? 5.518 0.004 12.769 1.00 84.50 113 MET A N 1
ATOM 950 C CA . MET A 1 113 ? 6.784 0.424 13.366 1.00 84.50 113 MET A CA 1
ATOM 951 C C . MET A 1 113 ? 7.911 0.372 12.338 1.00 84.50 113 MET A C 1
ATOM 953 O O . MET A 1 113 ? 8.109 -0.649 11.683 1.00 84.50 113 MET A O 1
ATOM 957 N N . LYS A 1 114 ? 8.700 1.451 12.246 1.00 85.44 114 LYS A N 1
ATOM 958 C CA . LYS A 1 114 ? 9.912 1.486 11.407 1.00 85.44 114 LYS A CA 1
ATOM 959 C C . LYS A 1 114 ? 10.933 0.427 11.836 1.00 85.44 114 LYS A C 1
ATOM 961 O O . LYS A 1 114 ? 11.552 -0.208 10.992 1.00 85.44 114 LYS A O 1
ATOM 966 N N . ASP A 1 115 ? 11.083 0.241 13.146 1.00 86.25 115 ASP A N 1
ATOM 967 C CA . ASP A 1 115 ? 11.837 -0.862 13.738 1.00 86.25 115 ASP A CA 1
ATOM 968 C C . ASP A 1 115 ? 10.922 -1.631 14.694 1.00 86.25 115 ASP A C 1
ATOM 970 O O . ASP A 1 115 ? 10.440 -1.086 15.692 1.00 86.25 115 ASP A O 1
ATOM 974 N N . ASN A 1 116 ? 10.689 -2.907 14.389 1.00 83.25 116 ASN A N 1
ATOM 975 C CA . ASN A 1 116 ? 9.818 -3.776 15.174 1.00 83.25 116 ASN A CA 1
ATOM 976 C C . ASN A 1 116 ? 10.351 -4.007 16.603 1.00 83.25 116 ASN A C 1
ATOM 978 O O . ASN A 1 116 ? 9.579 -4.290 17.514 1.00 83.25 116 ASN A O 1
ATOM 982 N N . LYS A 1 117 ? 11.654 -3.793 16.854 1.00 87.38 117 LYS A N 1
ATOM 983 C CA . LYS A 1 117 ? 12.230 -3.830 18.214 1.00 87.38 117 LYS A CA 1
ATOM 984 C C . LYS A 1 117 ? 11.593 -2.807 19.157 1.00 87.38 117 LYS A C 1
ATOM 986 O O . LYS A 1 117 ? 11.600 -3.005 20.374 1.00 87.38 117 LYS A O 1
ATOM 991 N N . ASN A 1 118 ? 11.026 -1.739 18.597 1.00 88.25 118 ASN A N 1
ATOM 992 C CA . ASN A 1 118 ? 10.381 -0.675 19.353 1.00 88.25 118 ASN A CA 1
ATOM 993 C C . ASN A 1 118 ? 8.878 -0.906 19.576 1.00 88.25 118 ASN A C 1
ATOM 995 O O . ASN A 1 118 ? 8.261 -0.133 20.305 1.00 88.25 118 ASN A O 1
ATOM 999 N N . ALA A 1 119 ? 8.282 -1.959 19.001 1.00 86.06 119 ALA A N 1
ATOM 1000 C CA . ALA A 1 119 ? 6.846 -2.230 19.125 1.00 86.06 119 ALA A CA 1
ATOM 1001 C C . ALA A 1 119 ? 6.400 -2.367 20.589 1.00 86.06 119 ALA A C 1
ATOM 1003 O O . ALA A 1 119 ? 5.389 -1.787 20.979 1.00 86.06 119 ALA A O 1
ATOM 1004 N N . LYS A 1 120 ? 7.227 -3.009 21.426 1.00 86.62 120 LYS A N 1
ATOM 1005 C CA . LYS A 1 120 ? 6.983 -3.169 22.870 1.00 86.62 120 LYS A CA 1
ATOM 1006 C C . LYS A 1 120 ? 6.727 -1.848 23.602 1.00 86.62 120 LYS A C 1
ATOM 1008 O O . LYS A 1 120 ? 6.009 -1.829 24.592 1.00 86.62 120 LYS A O 1
ATOM 1013 N N . TYR A 1 121 ? 7.324 -0.743 23.148 1.00 88.62 121 TYR A N 1
ATOM 1014 C CA . TYR A 1 121 ? 7.117 0.550 23.793 1.00 88.62 121 TYR A CA 1
ATOM 1015 C C . TYR A 1 121 ? 5.711 1.062 23.507 1.00 88.62 121 TYR A C 1
ATOM 1017 O O . TYR A 1 121 ? 5.051 1.533 24.418 1.00 88.62 121 TYR A O 1
ATOM 1025 N N . ILE A 1 122 ? 5.208 0.902 22.287 1.00 84.44 122 ILE A N 1
ATOM 1026 C CA . ILE A 1 122 ? 3.847 1.324 21.956 1.00 84.44 122 ILE A CA 1
ATOM 1027 C C . ILE A 1 122 ? 2.811 0.406 22.610 1.00 84.44 122 ILE A C 1
ATOM 1029 O O . ILE A 1 122 ? 1.885 0.896 23.251 1.00 84.44 122 ILE A O 1
ATOM 1033 N N . GLU A 1 123 ? 3.002 -0.911 22.516 1.00 83.56 123 GLU A N 1
ATOM 1034 C CA . GLU A 1 123 ? 2.074 -1.901 23.080 1.00 83.56 123 GLU A CA 1
ATOM 1035 C C . GLU A 1 123 ? 1.917 -1.776 24.602 1.00 83.56 123 GLU A C 1
ATOM 1037 O O . GLU A 1 123 ? 0.841 -2.048 25.125 1.00 83.56 123 GLU A O 1
ATOM 1042 N N . ASN A 1 124 ? 2.964 -1.338 25.311 1.00 86.94 124 ASN A N 1
ATOM 1043 C CA . ASN A 1 124 ? 2.917 -1.160 26.763 1.00 86.94 124 ASN A CA 1
ATOM 1044 C C . ASN A 1 124 ? 2.326 0.187 27.206 1.00 86.94 124 ASN A C 1
ATOM 1046 O O . ASN A 1 124 ? 1.869 0.288 28.341 1.00 86.94 124 ASN A O 1
ATOM 1050 N N . HIS A 1 125 ? 2.383 1.227 26.367 1.00 89.62 125 HIS A N 1
ATOM 1051 C CA . HIS A 1 125 ? 1.934 2.575 26.748 1.00 89.62 125 HIS A CA 1
ATOM 1052 C C . HIS A 1 125 ? 0.508 2.884 26.287 1.00 89.62 125 HIS A C 1
ATOM 1054 O O . HIS A 1 125 ? -0.164 3.694 26.919 1.00 89.62 125 HIS A O 1
ATOM 1060 N N . ILE A 1 126 ? 0.038 2.262 25.203 1.00 89.06 126 ILE A N 1
ATOM 1061 C CA . ILE A 1 126 ? -1.339 2.422 24.732 1.00 89.06 126 ILE A CA 1
ATOM 1062 C C . ILE A 1 126 ? -2.201 1.338 25.374 1.00 89.06 126 ILE A C 1
ATOM 1064 O O . ILE A 1 126 ? -1.865 0.155 25.325 1.00 89.06 126 ILE A O 1
ATOM 1068 N N . SER A 1 127 ? -3.330 1.732 25.967 1.00 91.81 127 SER A N 1
ATOM 1069 C CA . SER A 1 127 ? -4.233 0.765 26.582 1.00 91.81 127 SER A CA 1
ATOM 1070 C C . SER A 1 127 ? -4.785 -0.212 25.536 1.00 91.81 127 SER A C 1
ATOM 1072 O O . SER A 1 127 ? -4.966 0.117 24.360 1.00 91.81 127 SER A O 1
ATOM 1074 N N . SER A 1 128 ? -5.124 -1.430 25.963 1.00 89.75 128 SER A N 1
ATOM 1075 C CA . SER A 1 128 ? -5.727 -2.411 25.054 1.00 89.75 128 SER A CA 1
ATOM 1076 C C . SER A 1 128 ? -7.071 -1.952 24.474 1.00 89.75 128 SER A C 1
ATOM 1078 O O . SER A 1 128 ? -7.490 -2.475 23.442 1.00 89.75 128 SER A O 1
ATOM 1080 N N . ASN A 1 129 ? -7.779 -1.036 25.137 1.00 91.50 129 ASN A N 1
ATOM 1081 C CA . ASN A 1 129 ? -9.033 -0.492 24.622 1.00 91.50 129 ASN A CA 1
ATOM 1082 C C . ASN A 1 129 ? -8.758 0.495 23.491 1.00 91.50 129 ASN A C 1
ATOM 1084 O O . ASN A 1 129 ? -9.345 0.355 22.423 1.00 91.50 129 ASN A O 1
ATOM 1088 N N . ASP A 1 130 ? -7.792 1.392 23.677 1.00 92.06 130 ASP A N 1
ATOM 1089 C CA . ASP A 1 130 ? -7.423 2.375 22.657 1.00 92.06 130 ASP A CA 1
ATOM 1090 C C . ASP A 1 130 ? -6.825 1.700 21.418 1.00 92.06 130 ASP A C 1
ATOM 1092 O O . ASP A 1 130 ? -7.149 2.065 20.291 1.00 92.06 130 ASP A O 1
ATOM 1096 N N . LEU A 1 131 ? -6.032 0.634 21.594 1.00 91.44 131 LEU A N 1
ATOM 1097 C CA . LEU A 1 131 ? -5.509 -0.150 20.466 1.00 91.44 131 LEU A CA 1
ATOM 1098 C C . LEU A 1 131 ? -6.612 -0.771 19.591 1.00 91.44 131 LEU A C 1
ATOM 1100 O O . LEU A 1 131 ? -6.378 -1.030 18.407 1.00 91.44 131 LEU A O 1
ATOM 1104 N N . ARG A 1 132 ? -7.789 -1.034 20.174 1.00 93.06 132 ARG A N 1
ATOM 1105 C CA . ARG A 1 132 ? -8.965 -1.628 19.517 1.00 93.06 132 ARG A CA 1
ATOM 1106 C C . ARG A 1 132 ? -9.982 -0.590 1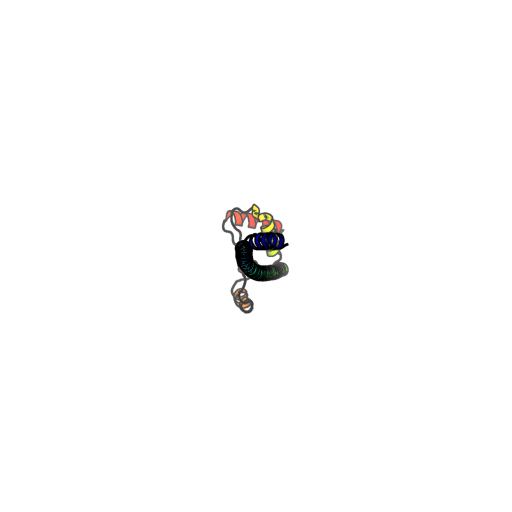9.045 1.00 93.06 132 ARG A C 1
ATOM 1108 O O . ARG A 1 132 ? -10.955 -0.964 18.398 1.00 93.06 132 ARG A O 1
ATOM 1115 N N . ALA A 1 133 ? -9.786 0.679 19.389 1.00 92.94 133 ALA A N 1
ATOM 1116 C CA . ALA A 1 133 ? -10.762 1.723 19.136 1.00 92.94 133 ALA A CA 1
ATOM 1117 C C . ALA A 1 133 ? -10.887 2.024 17.638 1.00 92.94 133 ALA A C 1
ATOM 1119 O O . ALA A 1 133 ? -9.889 2.143 16.927 1.00 92.94 133 ALA A O 1
ATOM 1120 N N . PHE A 1 134 ? -12.128 2.185 17.188 1.00 95.00 134 PHE A N 1
ATOM 1121 C CA . PHE A 1 134 ? -12.457 2.725 15.874 1.00 95.00 134 PHE A CA 1
ATOM 1122 C C . PHE A 1 134 ? -12.577 4.244 15.985 1.00 95.00 134 PHE A C 1
ATOM 1124 O O . PHE A 1 134 ? -13.104 4.750 16.977 1.00 95.00 134 PHE A O 1
ATOM 1131 N N . VAL A 1 135 ? -12.103 4.970 14.973 1.00 94.50 135 VAL A N 1
ATOM 1132 C CA . VAL A 1 135 ? -12.181 6.439 14.951 1.00 94.50 135 VAL A CA 1
ATOM 1133 C C . VAL A 1 135 ? -13.064 6.878 13.795 1.00 94.50 135 VAL A C 1
ATOM 1135 O O . VAL A 1 135 ? -12.827 6.490 12.653 1.00 94.50 135 VAL A O 1
ATOM 1138 N N . PHE A 1 136 ? -14.063 7.700 14.099 1.00 95.31 136 PHE A N 1
ATOM 1139 C CA . PHE A 1 136 ? -15.052 8.197 13.147 1.00 95.31 136 PHE A CA 1
ATOM 1140 C C . PHE A 1 136 ? -14.893 9.705 12.979 1.00 95.31 136 PHE A C 1
ATOM 1142 O O . PHE A 1 136 ? -14.677 10.421 13.954 1.00 95.31 136 PHE A O 1
ATOM 1149 N N . GLU A 1 137 ? -15.027 10.188 11.747 1.00 95.50 137 GLU A N 1
ATOM 1150 C CA . GLU A 1 137 ? -15.041 11.627 11.445 1.00 95.50 137 GLU A CA 1
ATOM 1151 C C . GLU A 1 137 ? -16.433 12.258 11.634 1.00 95.50 137 GLU A C 1
ATOM 1153 O O . GLU A 1 137 ? -16.550 13.476 11.743 1.00 95.50 137 GLU A O 1
ATOM 1158 N N . SER A 1 138 ? -17.488 11.439 11.705 1.00 96.00 138 SER A N 1
ATOM 1159 C CA . SER A 1 138 ? -18.875 11.868 11.906 1.00 96.00 138 SER A CA 1
ATOM 1160 C C . SER A 1 138 ? -19.535 11.093 13.045 1.00 96.00 138 SER A C 1
ATOM 1162 O O . SER A 1 138 ? -19.381 9.874 13.156 1.00 96.00 138 SER A O 1
ATOM 1164 N N . GLN A 1 139 ? -20.321 11.794 13.867 1.00 95.31 139 GLN A N 1
ATOM 1165 C CA . GLN A 1 139 ? -21.126 11.173 14.920 1.00 95.31 139 GLN A CA 1
ATOM 1166 C C . GLN A 1 139 ? -22.209 10.250 14.338 1.00 95.31 139 GLN A C 1
ATOM 1168 O O . GLN A 1 139 ? -22.440 9.172 14.876 1.00 95.31 139 GLN A O 1
ATOM 1173 N N . GLU A 1 140 ? -22.830 10.628 13.217 1.00 95.56 140 GLU A N 1
ATOM 1174 C CA . GLU A 1 140 ? -23.865 9.809 12.567 1.00 95.56 140 GLU A CA 1
ATOM 1175 C C . GLU A 1 140 ? -23.305 8.447 12.127 1.00 95.56 140 GLU A C 1
ATOM 1177 O O . GLU A 1 140 ? -23.933 7.409 12.326 1.00 95.56 140 GLU A O 1
ATOM 11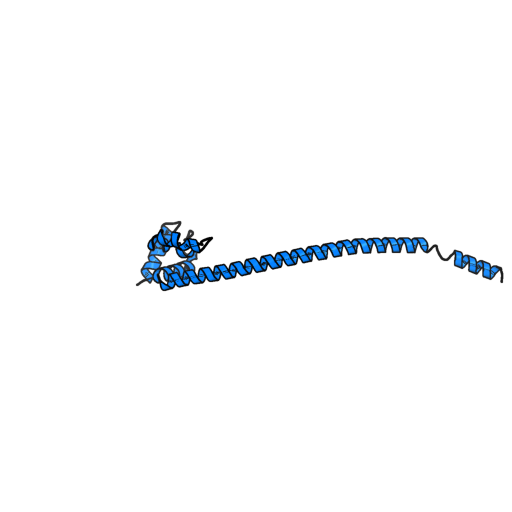82 N N . ASP A 1 141 ? -22.088 8.445 11.576 1.00 96.12 141 ASP A N 1
ATOM 1183 C CA . ASP A 1 141 ? -21.386 7.230 11.156 1.00 96.12 141 ASP A CA 1
ATOM 1184 C C . ASP A 1 141 ? -21.039 6.346 12.363 1.00 96.12 141 ASP A C 1
ATOM 1186 O O . ASP A 1 141 ? -21.214 5.127 12.317 1.00 96.12 141 ASP A O 1
ATOM 1190 N N . MET A 1 142 ? -20.612 6.955 13.474 1.00 94.81 142 MET A N 1
ATOM 1191 C CA . MET A 1 142 ? -20.376 6.240 14.729 1.00 94.81 142 MET A CA 1
ATOM 1192 C C . MET A 1 142 ? -21.657 5.566 15.240 1.00 94.81 142 MET A C 1
ATOM 1194 O O . MET A 1 142 ? -21.619 4.402 15.630 1.00 94.81 142 MET A O 1
ATOM 1198 N N . GLU A 1 143 ? -22.794 6.261 15.224 1.00 94.50 143 GLU A N 1
ATOM 1199 C CA . GLU A 1 143 ? -24.081 5.718 15.677 1.00 94.50 143 GLU A CA 1
ATOM 1200 C C . GLU A 1 143 ? -24.561 4.560 14.794 1.00 94.50 143 GLU A C 1
ATOM 1202 O O . GLU A 1 143 ? -25.010 3.534 15.314 1.00 94.50 143 GLU A O 1
ATOM 1207 N N . ILE A 1 144 ? -24.413 4.681 13.468 1.00 93.75 144 ILE A N 1
ATOM 1208 C CA . ILE A 1 144 ? -24.698 3.592 12.522 1.00 93.75 144 ILE A CA 1
ATOM 1209 C C . ILE A 1 144 ? -23.832 2.378 12.849 1.00 93.75 144 ILE A C 1
ATOM 1211 O O . ILE A 1 144 ? -24.361 1.276 12.991 1.00 93.75 144 ILE A O 1
ATOM 1215 N N . PHE A 1 145 ? -22.521 2.576 12.994 1.00 94.56 145 PHE A N 1
ATOM 1216 C CA . PHE A 1 145 ? -21.595 1.494 13.304 1.00 94.56 145 PHE A CA 1
ATOM 1217 C C . PHE A 1 145 ? -21.940 0.820 14.630 1.00 94.56 145 PHE A C 1
ATOM 1219 O O . PHE A 1 145 ? -22.068 -0.400 14.677 1.00 94.56 145 PHE A O 1
ATOM 1226 N N . LEU A 1 146 ? -22.129 1.604 15.695 1.00 92.69 146 LEU A N 1
ATOM 1227 C CA . LEU A 1 146 ? -22.449 1.074 17.015 1.00 92.69 146 LEU A CA 1
ATOM 1228 C C . LEU A 1 146 ? -23.726 0.250 16.966 1.00 92.69 146 LEU A C 1
ATOM 1230 O O . LEU A 1 146 ? -23.698 -0.895 17.404 1.00 92.69 146 LEU A O 1
ATOM 1234 N N . ARG A 1 147 ? -24.806 0.779 16.380 1.00 92.00 147 ARG A N 1
ATOM 1235 C CA . ARG A 1 147 ? -26.082 0.064 16.262 1.00 92.00 147 ARG A CA 1
ATOM 1236 C C . ARG A 1 147 ? -25.911 -1.281 15.566 1.00 92.00 147 ARG A C 1
ATOM 1238 O O . ARG A 1 147 ? -26.404 -2.284 16.061 1.00 92.00 147 ARG A O 1
ATOM 1245 N N . GLU A 1 148 ? -25.219 -1.321 14.439 1.00 90.75 148 GLU A N 1
ATOM 1246 C CA . GLU A 1 148 ? -25.115 -2.537 13.631 1.00 90.75 148 GLU A CA 1
ATOM 1247 C C . GLU A 1 148 ? -24.164 -3.565 14.248 1.00 90.75 148 GLU A C 1
ATOM 1249 O O . GLU A 1 148 ? -24.459 -4.758 14.261 1.00 90.75 148 GLU A O 1
ATOM 1254 N N . VAL A 1 149 ? -23.037 -3.116 14.798 1.00 86.88 149 VAL A N 1
ATOM 1255 C CA . VAL A 1 149 ? -22.033 -4.007 15.386 1.00 86.88 149 VAL A CA 1
ATOM 1256 C C . VAL A 1 149 ? -22.477 -4.537 16.747 1.00 86.88 149 VAL A C 1
ATOM 1258 O O . VAL A 1 149 ? -22.274 -5.716 17.011 1.00 86.88 149 VAL A O 1
ATOM 1261 N N . THR A 1 150 ? -23.123 -3.729 17.595 1.00 77.56 150 THR A N 1
ATOM 1262 C CA . THR A 1 150 ? -23.624 -4.226 18.893 1.00 77.56 150 THR A CA 1
ATOM 1263 C C . THR A 1 150 ? -24.886 -5.075 18.763 1.00 77.56 150 THR A C 1
ATOM 1265 O O . THR A 1 150 ? -25.036 -6.027 19.519 1.00 77.56 150 THR A O 1
ATOM 1268 N N . THR A 1 151 ? -25.765 -4.804 17.789 1.00 67.88 151 THR A N 1
ATOM 1269 C CA . THR A 1 151 ? -26.984 -5.618 17.590 1.00 67.88 151 THR A CA 1
ATOM 1270 C C . THR A 1 151 ? -26.664 -7.008 17.033 1.00 67.88 151 THR A C 1
ATOM 1272 O O . THR A 1 151 ? -27.329 -7.967 17.398 1.00 67.88 151 THR A O 1
ATOM 1275 N N . ASN A 1 152 ? -25.632 -7.143 16.192 1.00 58.94 152 ASN A N 1
ATOM 1276 C CA . ASN A 1 152 ? -25.218 -8.433 15.621 1.00 58.94 152 ASN A CA 1
ATOM 1277 C C . ASN A 1 152 ? -24.326 -9.280 16.556 1.00 58.94 152 ASN A C 1
ATOM 1279 O O . ASN A 1 152 ? -23.887 -10.358 16.161 1.00 58.94 152 ASN A O 1
ATOM 1283 N N . GLN A 1 153 ? -24.021 -8.797 17.768 1.00 55.03 153 GLN A N 1
ATOM 1284 C CA . GLN A 1 153 ? -23.221 -9.509 18.779 1.00 55.03 153 GLN A CA 1
ATOM 1285 C C . GLN A 1 153 ? -24.078 -10.265 19.821 1.00 55.03 153 GLN A C 1
ATOM 1287 O O . GLN A 1 153 ? -23.547 -10.761 20.820 1.00 55.03 153 GLN A O 1
ATOM 1292 N N . HIS A 1 154 ? -25.391 -10.381 19.595 1.00 40.78 154 HIS A N 1
ATOM 1293 C CA . HIS A 1 154 ? -26.345 -11.173 20.386 1.00 40.78 154 HIS A CA 1
ATOM 1294 C C . HIS A 1 154 ? -27.101 -12.158 19.494 1.00 40.78 154 HIS A C 1
ATOM 1296 O O . HIS A 1 154 ? -27.401 -13.265 19.995 1.00 40.78 154 HIS A O 1
#

pLDDT: mean 88.57, std 11.46, range [40.78, 97.88]

Sequence (154 aa):
MIEDLQNELRTVENCENLQPQIDAITSDLRRVQEEKAVCEGEIIDKQREKEMLEKQKRSVGDHIIRFDNLMNQKEDKLRQRYRDTYDAVLWLRNNRDRFKQRVCEPIMLTINMKDNKNAKYIENHISSNDLRAFVFESQEDMEIFLREVTTNQH

Organism: Myodes glareolus (NCBI:txid447135)

Secondary structure (DSSP, 8-state):
-HHHHHHHHHHHHTS---HHHHHHHHHHHHHHHHHHHHHHHHHHHHHHHHHHHHHHHHHHHHHHHHHHHHHHHHHHHHHHH-HHHHHHHHHHHHTGGG-SS-EEPPHHHH---SSGGGHHHHHHHS-HHHHH--EES-HHHHHHHHHHHHHTT-

Foldseek 3Di:
DVVVVVVVVVVVVVPPPCVVVVVVVVVVVVVVVVVVVVVVVVVVVVVVVVVVVVVVVVVVVVVVVVLVVVLVVLLVVCCVPPVLLSVLVVVCVVCVVVDPDDKDAFQSNVDDDPDVVCVVVVVVPDDPDNNSDMDDPDPVRVVVSCVVSVVVVD

Radius of gyration: 39.12 Å; chains: 1; bounding box: 73×27×113 Å